Protein AF-A0A951Z0Y0-F1 (afdb_monomer)

pLDDT: mean 89.46, std 5.69, range [64.81, 97.06]

Secondary structure (DSSP, 8-state):
-HHHHHHHHHHHHHHHHHHTSS-TTSHHHHHHHHHHHHHHSSPPPHHHHHHHHHHHHHHHHHHHHHHHHHHHHHHH-

Sequence (77 aa):
LTQYLVFLALISVSLGVLNLLPLPVLDGGHLMYYLWEAVTGKSVSDAWMERLQRGGIAVLLVMMSIALFNDVSRLFG

Radius of gyration: 17.39 Å; Cα contacts (8 Å, |Δi|>4): 39; chains: 1; bounding box: 44×17×53 Å

Foldseek 3Di:
DVVVVVVVVVVVVVVVVVLLPCQLQGPVVVVVQVVVCVVVVDHDDPVVSVVSNVVSVVVVVVVVVVVVVVVVVVVVD

Mean predicted aligned error: 5.75 Å

Structure (mmCIF, N/CA/C/O backbone):
data_AF-A0A951Z0Y0-F1
#
_entry.id   AF-A0A951Z0Y0-F1
#
loop_
_atom_site.group_PDB
_atom_site.id
_atom_site.type_symbol
_atom_site.label_atom_id
_atom_site.label_alt_id
_atom_site.label_comp_id
_atom_site.label_asym_id
_atom_site.label_entity_id
_atom_site.label_seq_id
_atom_site.pdbx_PDB_ins_code
_atom_site.Cartn_x
_atom_site.Cartn_y
_atom_site.Cartn_z
_atom_site.occupancy
_atom_site.B_iso_or_equiv
_atom_site.auth_seq_id
_atom_site.auth_comp_id
_atom_site.auth_asym_id
_atom_site.auth_atom_id
_atom_site.pdbx_PDB_model_num
ATOM 1 N N . LEU A 1 1 ? 26.474 0.482 -10.792 1.00 81.69 1 LEU A N 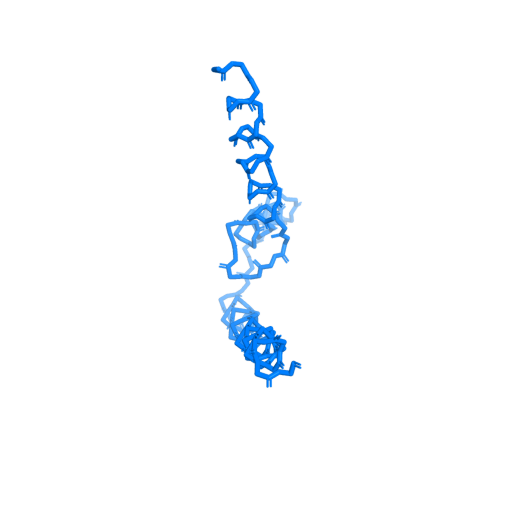1
ATOM 2 C CA . LEU A 1 1 ? 26.115 0.094 -9.407 1.00 81.69 1 LEU A CA 1
ATOM 3 C C . LEU A 1 1 ? 25.154 1.096 -8.766 1.00 81.69 1 LEU A C 1
ATOM 5 O O . LEU A 1 1 ? 24.047 0.704 -8.438 1.00 81.69 1 LEU A O 1
ATOM 9 N N . THR A 1 2 ? 25.504 2.384 -8.670 1.00 91.88 2 THR A N 1
ATOM 10 C CA . THR A 1 2 ? 24.643 3.416 -8.053 1.00 91.88 2 THR A CA 1
ATOM 11 C C . THR A 1 2 ? 23.253 3.525 -8.689 1.00 91.88 2 THR A C 1
ATOM 13 O O . THR A 1 2 ? 22.264 3.511 -7.971 1.00 91.88 2 THR A O 1
ATOM 16 N N . GLN A 1 3 ? 23.143 3.539 -10.025 1.00 93.94 3 GLN A N 1
ATOM 17 C CA . GLN A 1 3 ? 21.828 3.577 -10.687 1.00 93.94 3 GLN A CA 1
ATOM 18 C C . GLN A 1 3 ? 20.983 2.319 -10.443 1.00 93.94 3 GLN A C 1
ATOM 20 O O . GLN A 1 3 ? 19.770 2.417 -10.312 1.00 93.94 3 GLN A O 1
ATOM 25 N N . TYR A 1 4 ? 21.620 1.153 -10.326 1.00 94.50 4 TYR A N 1
ATOM 26 C CA . TYR A 1 4 ? 20.929 -0.092 -9.994 1.00 94.50 4 TYR A CA 1
ATOM 27 C C . TYR A 1 4 ? 20.378 -0.058 -8.562 1.00 94.50 4 TYR A C 1
ATOM 29 O O . TYR A 1 4 ? 19.227 -0.416 -8.340 1.00 94.50 4 TYR A O 1
ATOM 37 N N . LEU A 1 5 ? 21.159 0.453 -7.604 1.00 97.06 5 LEU A N 1
ATOM 38 C CA . LEU A 1 5 ? 20.702 0.640 -6.223 1.00 97.06 5 LEU A CA 1
ATOM 39 C C . LEU A 1 5 ? 19.543 1.638 -6.132 1.00 97.06 5 LEU A C 1
ATOM 41 O O . LEU A 1 5 ? 18.580 1.378 -5.419 1.00 97.06 5 LEU A O 1
ATOM 45 N N . VAL A 1 6 ? 19.600 2.746 -6.879 1.00 97.00 6 VAL A N 1
ATOM 46 C CA . VAL A 1 6 ? 18.500 3.723 -6.936 1.00 97.00 6 VAL A CA 1
ATOM 47 C C . VAL A 1 6 ? 17.244 3.105 -7.552 1.00 97.00 6 VAL A C 1
ATOM 49 O O . VAL A 1 6 ? 16.157 3.292 -7.018 1.00 97.00 6 VAL A O 1
ATOM 52 N N . PHE A 1 7 ? 17.375 2.324 -8.627 1.00 96.75 7 PHE A N 1
ATOM 53 C CA . PHE A 1 7 ? 16.246 1.607 -9.223 1.00 96.75 7 PHE A CA 1
ATOM 54 C C . PHE A 1 7 ? 15.597 0.627 -8.235 1.00 96.75 7 PHE A C 1
ATOM 56 O O . PHE A 1 7 ? 14.382 0.657 -8.050 1.00 96.75 7 PHE A O 1
ATOM 63 N N . LEU A 1 8 ? 16.399 -0.192 -7.546 1.00 96.88 8 LEU A N 1
ATOM 64 C CA . LEU A 1 8 ? 15.892 -1.106 -6.519 1.00 96.88 8 LEU A CA 1
ATOM 65 C C . LEU A 1 8 ? 15.237 -0.364 -5.352 1.00 96.88 8 LEU A C 1
ATOM 67 O O . LEU A 1 8 ? 14.197 -0.799 -4.862 1.00 96.88 8 LEU A O 1
ATOM 71 N N . ALA A 1 9 ? 15.817 0.756 -4.919 1.00 96.69 9 ALA A N 1
ATOM 72 C CA . ALA A 1 9 ? 15.241 1.584 -3.867 1.00 96.69 9 ALA A CA 1
ATOM 73 C C . ALA A 1 9 ? 13.874 2.142 -4.284 1.00 96.69 9 ALA A C 1
ATOM 75 O O . ALA A 1 9 ? 12.935 2.081 -3.496 1.00 96.69 9 ALA A O 1
ATOM 76 N N . LEU A 1 10 ? 13.736 2.616 -5.526 1.00 97.06 10 LEU A N 1
ATOM 77 C CA . LEU A 1 10 ? 12.459 3.093 -6.061 1.00 97.06 10 LEU A CA 1
ATOM 78 C C . LEU A 1 10 ? 11.410 1.978 -6.103 1.00 97.06 10 LEU A C 1
ATOM 80 O O . LEU A 1 10 ? 10.318 2.177 -5.585 1.00 97.06 10 LEU A O 1
ATOM 84 N N . ILE A 1 11 ? 11.752 0.799 -6.638 1.00 96.31 11 ILE A N 1
ATOM 85 C CA . ILE A 1 11 ? 10.856 -0.372 -6.648 1.00 96.31 11 ILE A CA 1
ATOM 86 C C . ILE A 1 11 ? 10.416 -0.715 -5.218 1.00 96.31 11 ILE A C 1
ATOM 88 O O . ILE A 1 11 ? 9.226 -0.879 -4.959 1.00 96.31 11 ILE A O 1
ATOM 92 N N . SER A 1 12 ? 11.367 -0.785 -4.284 1.00 96.06 12 SER A N 1
ATOM 93 C CA . SER A 1 12 ? 11.108 -1.125 -2.882 1.00 96.06 12 SER A CA 1
ATOM 94 C C . SER A 1 12 ? 10.177 -0.115 -2.207 1.00 96.06 12 SER A C 1
ATOM 96 O O . SER A 1 12 ? 9.189 -0.505 -1.589 1.00 96.06 12 SER A O 1
ATOM 98 N N . VAL A 1 13 ? 10.429 1.187 -2.384 1.00 95.31 13 VAL A N 1
ATOM 99 C CA . VAL A 1 13 ? 9.564 2.252 -1.853 1.00 95.31 13 VAL A CA 1
ATOM 100 C C . VAL A 1 13 ? 8.179 2.197 -2.490 1.00 95.31 13 VAL A C 1
ATOM 102 O O . VAL A 1 13 ? 7.188 2.293 -1.773 1.00 95.31 13 VAL A O 1
ATOM 105 N N . SER A 1 14 ? 8.078 2.000 -3.807 1.00 94.50 14 SER A N 1
ATOM 106 C CA . SER A 1 14 ? 6.786 1.870 -4.489 1.00 94.50 14 SER A CA 1
ATOM 107 C C . SER A 1 14 ? 5.977 0.686 -3.960 1.00 94.50 14 SER A C 1
ATOM 109 O O . SER A 1 14 ? 4.798 0.852 -3.658 1.00 94.50 14 SER A O 1
ATOM 111 N N . LEU A 1 15 ? 6.602 -0.481 -3.786 1.00 91.81 15 LEU A N 1
ATOM 112 C CA . LEU A 1 15 ? 5.946 -1.654 -3.202 1.00 91.81 15 LEU A CA 1
ATOM 113 C C . LEU A 1 15 ? 5.558 -1.420 -1.739 1.00 91.81 15 LEU A C 1
ATOM 115 O O . LEU A 1 15 ? 4.449 -1.767 -1.345 1.00 91.81 15 LEU A O 1
ATOM 119 N N . GLY A 1 16 ? 6.428 -0.780 -0.953 1.00 91.44 16 GLY A N 1
ATOM 120 C CA . GLY A 1 16 ? 6.131 -0.406 0.429 1.00 91.44 16 GLY A CA 1
ATOM 121 C C . GLY A 1 16 ? 4.918 0.521 0.532 1.00 91.44 16 GLY A C 1
ATOM 122 O O . GLY A 1 16 ? 4.019 0.267 1.328 1.00 91.44 16 GLY A O 1
ATOM 123 N N . VAL A 1 17 ? 4.843 1.554 -0.313 1.00 92.12 17 VAL A N 1
ATOM 124 C CA . VAL A 1 17 ? 3.692 2.471 -0.365 1.00 92.12 17 VAL A CA 1
ATOM 125 C C . VAL A 1 17 ? 2.418 1.737 -0.779 1.00 92.12 17 VAL A C 1
ATOM 127 O O . VAL A 1 17 ? 1.385 1.933 -0.145 1.00 92.12 17 VAL A O 1
ATOM 130 N N . LEU A 1 18 ? 2.483 0.875 -1.801 1.00 89.44 18 LEU A N 1
ATOM 131 C CA . LEU A 1 18 ? 1.333 0.086 -2.249 1.00 89.44 18 LEU A CA 1
ATOM 132 C C . LEU A 1 18 ? 0.829 -0.864 -1.154 1.00 89.44 18 LEU A C 1
ATOM 134 O O . LEU A 1 18 ? -0.375 -0.908 -0.915 1.00 89.44 18 LEU A O 1
ATOM 138 N N . ASN A 1 19 ? 1.723 -1.566 -0.451 1.00 89.19 19 ASN A N 1
ATOM 139 C CA . ASN A 1 19 ? 1.346 -2.480 0.633 1.00 89.19 19 ASN A CA 1
ATOM 140 C C . ASN A 1 19 ? 0.763 -1.760 1.850 1.00 89.19 19 ASN A C 1
ATOM 142 O O . ASN A 1 19 ? -0.036 -2.353 2.563 1.00 89.19 19 ASN A O 1
ATOM 146 N N . LEU A 1 20 ? 1.122 -0.496 2.085 1.00 88.44 20 LEU A N 1
ATOM 147 C CA . LEU A 1 20 ? 0.563 0.318 3.168 1.00 88.44 20 LEU A CA 1
ATOM 148 C C . LEU A 1 20 ? -0.787 0.959 2.823 1.00 88.44 20 LEU A C 1
ATOM 150 O O . LEU A 1 20 ? -1.403 1.574 3.696 1.00 88.44 20 LEU A O 1
ATOM 154 N N . LEU A 1 21 ? -1.273 0.824 1.584 1.00 88.06 21 LEU A N 1
ATOM 155 C CA . LEU A 1 21 ? -2.614 1.283 1.236 1.00 88.06 21 LEU A CA 1
ATOM 156 C C . LEU A 1 21 ? -3.669 0.540 2.075 1.00 88.06 21 LEU A C 1
ATOM 158 O O . LEU A 1 21 ? -3.505 -0.652 2.350 1.00 88.06 21 LEU A O 1
ATOM 162 N N . PRO A 1 22 ? -4.776 1.207 2.451 1.00 80.06 22 PRO A N 1
ATOM 163 C CA . PRO A 1 22 ? -5.840 0.630 3.272 1.00 80.06 22 PRO A CA 1
ATOM 164 C C . PRO A 1 22 ? -6.719 -0.327 2.450 1.00 80.06 22 PRO A C 1
ATOM 166 O O . PRO A 1 22 ? -7.916 -0.113 2.260 1.00 80.06 22 PRO A O 1
ATOM 169 N N . LEU A 1 23 ? -6.109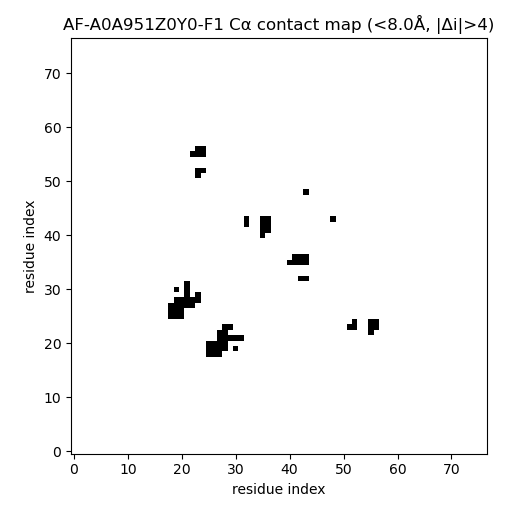 -1.383 1.915 1.00 83.31 23 LEU A N 1
ATOM 170 C CA . LEU A 1 23 ? -6.771 -2.449 1.179 1.00 83.31 23 LEU A CA 1
ATOM 171 C C . LEU A 1 23 ? -6.826 -3.694 2.077 1.00 83.31 23 LEU A C 1
ATOM 173 O O . LEU A 1 23 ? -5.785 -4.096 2.589 1.00 83.31 23 LEU A O 1
ATOM 177 N N . PRO A 1 24 ? -7.993 -4.345 2.255 1.00 73.50 24 PRO A N 1
ATOM 178 C CA . PRO A 1 24 ? -8.202 -5.398 3.266 1.00 73.50 24 PRO A CA 1
ATOM 179 C C . PRO A 1 24 ? -7.285 -6.623 3.154 1.00 73.50 24 PRO A C 1
ATOM 181 O O . PRO A 1 24 ? -7.224 -7.431 4.072 1.00 73.50 24 PRO A O 1
ATOM 184 N N . VAL A 1 25 ? -6.648 -6.793 1.999 1.00 79.69 25 VAL A N 1
ATOM 185 C CA . VAL A 1 25 ? -5.821 -7.947 1.624 1.00 79.69 25 VAL A CA 1
ATOM 186 C C . VAL A 1 25 ? -4.324 -7.615 1.649 1.00 79.69 25 VAL A C 1
ATOM 188 O O . VAL A 1 25 ? -3.505 -8.512 1.484 1.00 79.69 25 VAL A O 1
ATOM 191 N N . LEU A 1 26 ? -3.981 -6.336 1.828 1.00 83.38 26 LEU A N 1
ATOM 192 C CA . LEU A 1 26 ? -2.616 -5.833 1.968 1.00 83.38 26 LEU A CA 1
ATOM 193 C C . LEU A 1 26 ? -2.308 -5.553 3.444 1.00 83.38 26 LEU A C 1
ATOM 195 O O . LEU A 1 26 ? -3.218 -5.357 4.253 1.00 83.38 26 LEU A O 1
ATOM 199 N N . ASP A 1 27 ? -1.020 -5.467 3.777 1.00 85.94 27 ASP A N 1
ATOM 200 C CA . ASP A 1 27 ? -0.540 -5.198 5.142 1.00 85.94 27 ASP A CA 1
ATOM 201 C C . ASP A 1 27 ? -1.142 -3.904 5.736 1.00 85.94 27 ASP A C 1
ATOM 203 O O . ASP A 1 27 ? -1.459 -3.828 6.926 1.00 85.94 27 ASP A O 1
ATOM 207 N N . GLY A 1 28 ? -1.384 -2.893 4.898 1.00 84.56 28 GLY A N 1
ATOM 208 C CA . GLY A 1 28 ? -2.021 -1.626 5.257 1.00 84.56 28 GLY A CA 1
ATOM 209 C C . GLY A 1 28 ? -3.493 -1.748 5.660 1.00 84.56 28 GLY A C 1
ATOM 210 O O . GLY A 1 28 ? -3.986 -0.921 6.427 1.00 84.56 28 GLY A O 1
ATOM 211 N N . GLY A 1 29 ? -4.193 -2.802 5.227 1.00 84.50 29 GLY A N 1
ATOM 212 C CA . GLY A 1 29 ? -5.538 -3.122 5.708 1.00 84.50 29 GLY A CA 1
ATOM 213 C C . GLY A 1 29 ? -5.535 -3.450 7.199 1.00 84.50 29 GLY A C 1
ATOM 214 O O . GLY A 1 29 ? -6.342 -2.908 7.952 1.00 84.50 29 GLY A O 1
ATOM 215 N N . HIS A 1 30 ? -4.568 -4.255 7.647 1.00 84.31 30 HIS A N 1
ATOM 216 C CA . HIS A 1 30 ? -4.378 -4.552 9.068 1.00 84.31 30 HIS A CA 1
ATOM 217 C C . HIS A 1 30 ? -3.999 -3.307 9.867 1.00 84.31 30 HIS A C 1
ATOM 219 O O . HIS A 1 30 ? -4.579 -3.052 10.924 1.00 84.31 30 HIS A O 1
ATOM 225 N N . LEU A 1 31 ? -3.094 -2.488 9.322 1.00 86.69 31 LEU A N 1
ATOM 226 C CA . LEU A 1 31 ? -2.721 -1.212 9.928 1.00 86.69 31 LEU A CA 1
ATOM 227 C C . LEU A 1 31 ? -3.935 -0.292 10.115 1.00 86.69 31 LEU A C 1
ATOM 229 O O . LEU A 1 31 ? -4.080 0.312 11.174 1.00 86.69 31 LEU A O 1
ATOM 233 N N . MET A 1 32 ? -4.832 -0.213 9.129 1.00 87.56 32 MET A N 1
ATOM 234 C CA . MET A 1 32 ? -6.065 0.572 9.229 1.00 87.56 32 MET A CA 1
ATOM 235 C C . MET A 1 32 ? -6.949 0.108 10.395 1.00 87.56 32 MET A C 1
ATOM 237 O O . MET A 1 32 ? -7.470 0.949 11.127 1.00 87.56 32 MET A O 1
ATOM 241 N N . TYR A 1 33 ? -7.100 -1.203 10.605 1.00 85.81 33 TYR A N 1
ATOM 242 C CA . TYR A 1 33 ? -7.881 -1.722 11.733 1.00 85.81 33 TYR A CA 1
ATOM 243 C C . TYR A 1 33 ? -7.227 -1.417 13.079 1.00 85.81 33 TYR A C 1
ATOM 245 O O . TYR A 1 33 ? -7.925 -1.028 14.011 1.00 85.81 33 TYR A O 1
ATOM 253 N N . TYR A 1 34 ? -5.899 -1.522 13.170 1.00 86.25 34 TYR A N 1
ATOM 254 C CA . TYR A 1 34 ? -5.173 -1.166 14.390 1.00 86.25 34 TYR A CA 1
ATOM 255 C C . TYR A 1 34 ? -5.228 0.331 14.681 1.00 86.25 34 TYR A C 1
ATOM 257 O O . TYR A 1 34 ? -5.394 0.721 15.832 1.00 86.25 34 TYR A O 1
ATOM 265 N N . LEU A 1 35 ? -5.141 1.183 13.655 1.00 87.38 35 LEU A N 1
ATOM 266 C CA . LEU A 1 35 ? -5.335 2.625 13.804 1.00 87.38 35 LEU A CA 1
ATOM 267 C C . LEU A 1 35 ? -6.756 2.937 14.277 1.00 87.38 35 LEU A C 1
ATOM 269 O O . LEU A 1 35 ? -6.939 3.749 15.182 1.00 87.38 35 LEU A O 1
ATOM 273 N N . TRP A 1 36 ? -7.760 2.265 13.711 1.00 87.44 36 TRP A N 1
ATOM 274 C CA . TRP A 1 36 ? -9.143 2.396 14.156 1.00 87.44 36 TRP A CA 1
ATOM 275 C C . TRP A 1 36 ? -9.314 1.982 15.621 1.00 87.44 36 TRP A C 1
ATOM 277 O O . TRP A 1 36 ? -9.940 2.705 16.398 1.00 87.44 36 TRP A O 1
ATOM 287 N N . GLU A 1 37 ? -8.739 0.850 16.012 1.00 90.44 37 GLU A N 1
ATOM 288 C CA . GLU A 1 37 ? -8.773 0.355 17.386 1.00 90.44 37 GLU A CA 1
ATOM 289 C C . GLU A 1 37 ? -8.036 1.297 18.346 1.00 90.44 37 GLU A C 1
ATOM 291 O O . GLU A 1 37 ? -8.566 1.608 19.409 1.00 90.44 37 GLU A O 1
ATOM 296 N N . ALA A 1 38 ? -6.880 1.836 17.951 1.00 89.94 38 ALA A N 1
ATOM 297 C CA . ALA A 1 38 ? -6.116 2.797 18.745 1.00 89.94 38 ALA A CA 1
ATOM 298 C C . ALA A 1 38 ? -6.873 4.118 18.968 1.00 89.94 38 ALA A C 1
ATOM 300 O O . ALA A 1 38 ? -6.789 4.698 20.048 1.00 89.94 38 ALA A O 1
ATOM 301 N N . VAL A 1 39 ? -7.627 4.589 17.967 1.00 92.19 39 VAL A N 1
ATOM 302 C CA . VAL A 1 39 ? -8.427 5.824 18.065 1.00 92.19 39 VAL A CA 1
ATOM 303 C C . VAL A 1 39 ? -9.734 5.596 18.828 1.00 92.19 39 VAL A C 1
ATOM 305 O O . VAL A 1 39 ? -10.146 6.441 19.620 1.00 92.19 39 VAL A O 1
ATOM 308 N N . THR A 1 40 ? -10.404 4.466 18.593 1.00 89.00 40 THR A N 1
ATOM 309 C CA . THR A 1 40 ? -11.774 4.216 19.082 1.00 89.00 40 THR A CA 1
ATOM 310 C C . THR A 1 40 ? -11.804 3.407 20.383 1.00 89.00 40 THR A C 1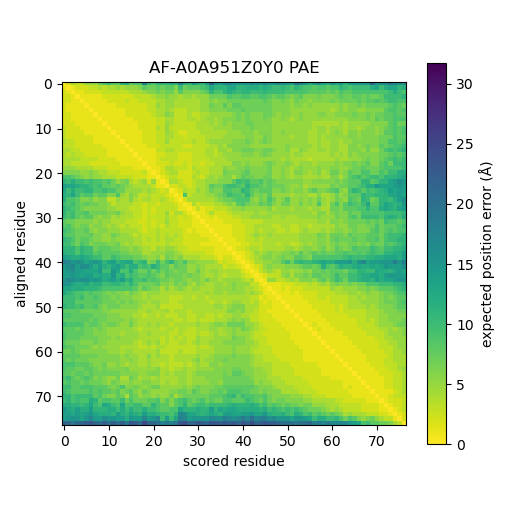
ATOM 312 O O . THR A 1 40 ? -12.837 3.349 21.052 1.00 89.00 40 THR A O 1
ATOM 315 N N . GLY A 1 41 ? -10.699 2.744 20.739 1.00 87.69 41 GLY A N 1
ATOM 316 C CA . GLY A 1 41 ? -10.595 1.817 21.872 1.00 87.69 41 GLY A CA 1
ATOM 317 C C . GLY A 1 41 ? -11.452 0.554 21.726 1.00 87.69 41 GLY A C 1
ATOM 318 O O . GLY A 1 41 ? -11.680 -0.154 22.704 1.00 87.69 41 GLY A O 1
ATOM 319 N N . LYS A 1 42 ? -11.989 0.298 20.527 1.00 83.88 42 LYS A N 1
ATOM 320 C CA . LYS A 1 42 ? -12.897 -0.813 20.228 1.00 83.88 42 LYS A CA 1
ATOM 321 C C . LYS A 1 42 ? -12.357 -1.603 19.049 1.00 83.88 42 LYS A C 1
ATOM 323 O O . LYS A 1 42 ? -12.057 -1.016 18.008 1.00 83.88 42 LYS A O 1
ATOM 328 N N . SER A 1 43 ? -12.307 -2.921 19.202 1.00 82.88 43 SER A N 1
ATOM 329 C CA . SER A 1 43 ? -11.967 -3.822 18.110 1.00 82.88 43 SER A CA 1
ATOM 330 C C . SER A 1 43 ? -13.030 -3.767 17.010 1.00 82.88 43 SER A C 1
ATOM 332 O O . SER A 1 43 ? -14.229 -3.586 17.256 1.00 82.88 43 SER A O 1
ATOM 334 N N . VAL A 1 44 ? -12.582 -3.903 15.763 1.00 81.94 44 VAL A N 1
ATOM 335 C CA . VAL A 1 44 ? -13.481 -4.097 14.623 1.00 81.94 44 VAL A CA 1
ATOM 336 C C . VAL A 1 44 ? -14.123 -5.476 14.768 1.00 81.94 44 VAL A C 1
ATOM 338 O O . VAL A 1 44 ? -13.436 -6.456 15.024 1.00 81.94 44 VAL A O 1
ATOM 341 N N . SER A 1 45 ? -15.444 -5.561 14.616 1.00 86.00 45 SER A N 1
ATOM 342 C CA . SER A 1 45 ? -16.157 -6.841 14.693 1.00 86.00 45 SER A CA 1
ATOM 343 C C . SER A 1 45 ? -15.661 -7.822 13.625 1.00 86.00 45 SER A C 1
ATOM 345 O O . SER A 1 45 ? -15.563 -7.467 12.448 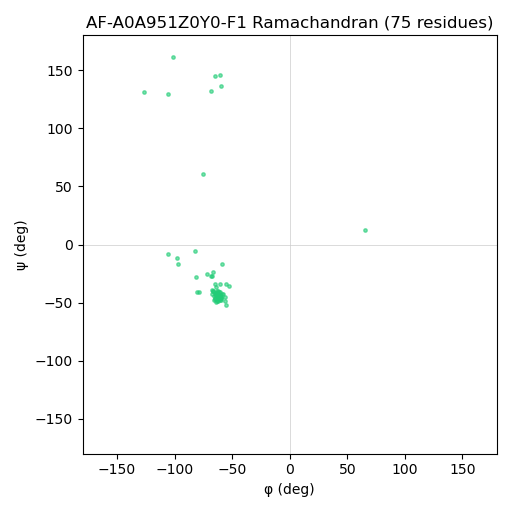1.00 86.00 45 SER A O 1
ATOM 347 N N . ASP A 1 46 ? -15.455 -9.080 14.021 1.00 84.50 46 ASP A N 1
ATOM 348 C CA . ASP A 1 46 ? -15.021 -10.170 13.133 1.00 84.50 46 ASP A CA 1
ATOM 349 C C . ASP A 1 46 ? -15.916 -10.316 11.891 1.00 84.50 46 ASP A C 1
ATOM 351 O O . ASP A 1 46 ? -15.447 -10.557 10.781 1.00 84.50 46 ASP A O 1
ATOM 355 N N . ALA A 1 47 ? -17.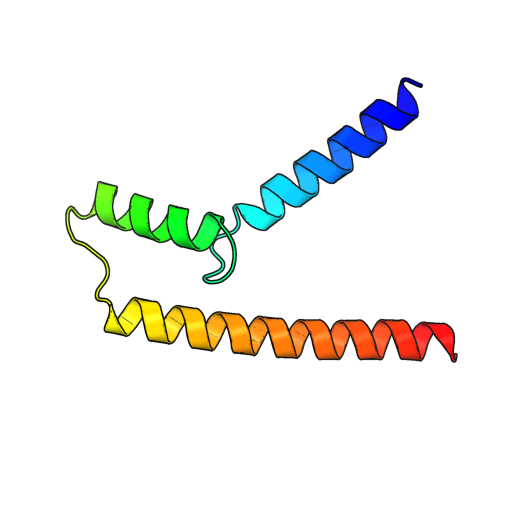220 -10.073 12.046 1.00 87.19 47 ALA A N 1
ATOM 356 C CA . ALA A 1 47 ? -18.191 -10.153 10.960 1.00 87.19 47 ALA A CA 1
ATOM 357 C C . ALA A 1 47 ? -18.012 -9.046 9.901 1.00 87.19 47 ALA A C 1
ATOM 359 O O . ALA A 1 47 ? -18.410 -9.228 8.745 1.00 87.19 47 ALA A O 1
ATOM 360 N N . TRP A 1 48 ? -17.461 -7.892 10.290 1.00 84.88 48 TRP A N 1
ATOM 361 C CA . TRP A 1 48 ? -17.086 -6.817 9.368 1.00 84.88 48 TRP A CA 1
ATOM 362 C C . TRP A 1 48 ? -15.737 -7.103 8.713 1.00 84.88 48 TRP A C 1
ATOM 364 O O . TRP A 1 48 ? -15.613 -6.917 7.503 1.00 84.88 48 TRP A O 1
ATOM 374 N N . MET A 1 49 ? -14.780 -7.625 9.484 1.00 85.19 49 MET A N 1
ATOM 375 C CA . MET A 1 49 ? -13.465 -8.053 8.999 1.00 85.19 49 MET A CA 1
ATOM 376 C C . MET A 1 49 ? -13.591 -9.063 7.853 1.00 85.19 49 MET A C 1
ATOM 378 O O . MET A 1 49 ? -13.070 -8.850 6.758 1.00 85.19 49 MET A O 1
ATOM 382 N N . GLU A 1 50 ? -14.371 -10.123 8.071 1.00 87.56 50 GLU A N 1
ATOM 383 C CA . GLU A 1 50 ? -14.581 -11.195 7.097 1.00 87.56 50 GLU A CA 1
ATOM 384 C C . GLU A 1 50 ? -15.267 -10.688 5.818 1.00 87.56 50 GLU A C 1
ATOM 386 O O . GLU A 1 50 ? -14.896 -11.071 4.705 1.00 87.56 50 GLU A O 1
ATOM 391 N N . ARG A 1 51 ? -16.249 -9.784 5.954 1.00 89.25 51 ARG A N 1
ATOM 392 C CA . ARG A 1 51 ? -16.930 -9.160 4.809 1.00 89.25 51 ARG A CA 1
ATOM 393 C C . ARG A 1 51 ? -15.980 -8.292 3.991 1.00 89.25 51 ARG A C 1
ATOM 395 O O . ARG A 1 51 ? -15.975 -8.406 2.765 1.00 89.25 51 ARG A O 1
ATOM 402 N N . LEU A 1 52 ? -15.179 -7.452 4.651 1.00 86.56 52 LEU A N 1
ATOM 403 C CA . LEU A 1 52 ? -14.231 -6.564 3.976 1.00 86.56 52 LEU A CA 1
ATOM 404 C C . LEU A 1 52 ? -13.128 -7.367 3.281 1.00 86.56 52 LEU A C 1
ATOM 406 O O . LEU A 1 52 ? -12.781 -7.069 2.142 1.00 86.56 52 LEU A O 1
ATOM 410 N N . GLN A 1 53 ? -12.638 -8.431 3.921 1.00 88.44 53 GLN A N 1
ATOM 411 C CA . GLN A 1 53 ? -11.622 -9.313 3.354 1.00 88.44 53 GLN A CA 1
ATOM 412 C C . GLN A 1 53 ? -12.139 -10.072 2.127 1.00 88.44 53 GLN A C 1
ATOM 414 O O . GLN A 1 53 ? -11.489 -10.058 1.082 1.00 88.44 53 GLN A O 1
ATOM 419 N N . ARG A 1 54 ? -13.336 -10.673 2.202 1.00 90.88 54 ARG A N 1
ATOM 420 C CA . ARG A 1 54 ? -13.961 -11.341 1.044 1.00 90.88 54 ARG A CA 1
ATOM 421 C C . ARG A 1 54 ? -14.215 -10.372 -0.108 1.00 90.88 54 ARG A C 1
ATOM 423 O O . ARG A 1 54 ? -13.915 -10.703 -1.253 1.00 90.88 54 ARG A O 1
ATOM 430 N N . GLY A 1 55 ? -14.724 -9.175 0.193 1.00 91.19 55 GLY A N 1
ATOM 431 C CA . GLY A 1 55 ? -14.911 -8.117 -0.802 1.00 91.19 55 GLY A CA 1
ATOM 432 C C . GLY A 1 55 ? -13.590 -7.677 -1.436 1.00 91.19 55 GLY A C 1
ATOM 433 O O . GLY A 1 55 ? -13.493 -7.594 -2.657 1.00 91.19 55 GLY A O 1
ATOM 434 N N . GLY A 1 56 ? -12.551 -7.470 -0.622 1.00 88.44 56 GLY A N 1
ATOM 435 C CA . GLY A 1 56 ? -11.215 -7.089 -1.080 1.00 88.44 56 GLY A CA 1
ATOM 436 C C . GLY A 1 56 ? -10.583 -8.133 -1.999 1.00 88.44 56 GLY A C 1
ATOM 437 O O . GLY A 1 56 ? -10.078 -7.781 -3.063 1.00 88.44 56 GLY A O 1
ATOM 438 N N . ILE A 1 57 ? -10.672 -9.419 -1.643 1.00 91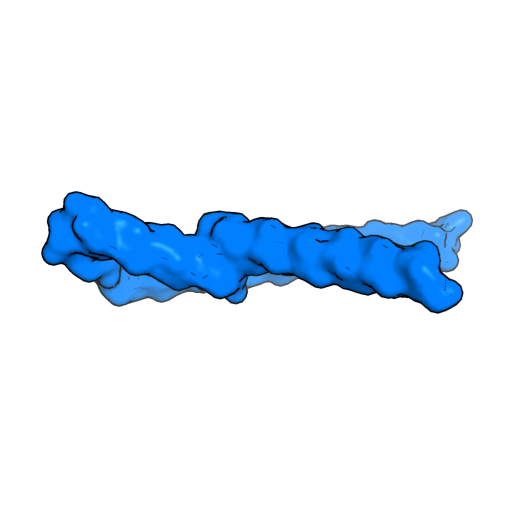.12 57 ILE A N 1
ATOM 439 C CA . ILE A 1 57 ? -10.188 -10.521 -2.490 1.00 91.12 57 ILE A CA 1
ATOM 440 C C . ILE A 1 57 ? -10.950 -10.559 -3.818 1.00 91.12 57 ILE A C 1
ATOM 442 O O . ILE A 1 57 ? -10.330 -10.687 -4.870 1.00 91.12 57 ILE A O 1
ATOM 446 N N . ALA A 1 58 ? -12.278 -10.412 -3.795 1.00 93.31 58 ALA A N 1
ATOM 447 C CA . ALA A 1 58 ? -13.075 -10.398 -5.019 1.00 93.31 58 ALA A CA 1
ATOM 448 C C . ALA A 1 58 ? -12.662 -9.251 -5.959 1.00 93.31 58 ALA A C 1
ATOM 450 O O . ALA A 1 58 ? -12.460 -9.479 -7.151 1.00 93.31 58 ALA A O 1
ATOM 451 N N . VAL A 1 59 ? -12.471 -8.040 -5.423 1.00 90.88 59 VAL A N 1
ATOM 452 C CA . VAL A 1 59 ? -12.001 -6.880 -6.200 1.00 90.88 59 VAL A CA 1
ATOM 453 C C . VAL A 1 59 ? -10.602 -7.121 -6.769 1.00 90.88 59 VAL A C 1
ATOM 455 O O . VA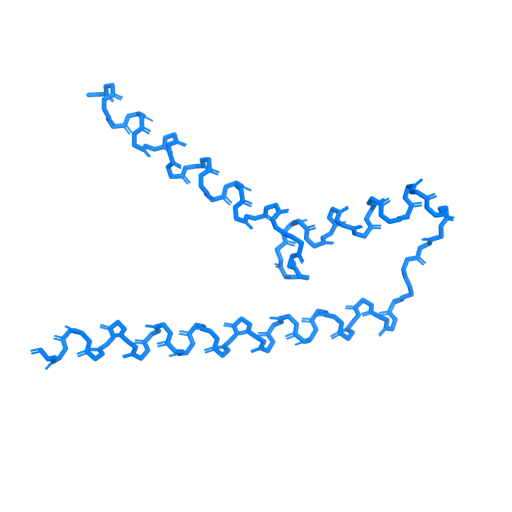L A 1 59 ? -10.385 -6.870 -7.954 1.00 90.88 59 VAL A O 1
ATOM 458 N N . LEU A 1 60 ? -9.672 -7.653 -5.967 1.00 89.94 60 LEU A N 1
ATOM 459 C CA . LEU A 1 60 ? -8.326 -7.990 -6.441 1.00 89.94 60 LEU A CA 1
ATOM 460 C C . LEU A 1 60 ? -8.361 -9.005 -7.581 1.00 89.94 60 LEU A C 1
ATOM 462 O O . LEU A 1 60 ? -7.707 -8.790 -8.595 1.00 89.94 60 LEU A O 1
ATOM 466 N N . LEU A 1 61 ? -9.145 -10.076 -7.454 1.00 93.12 61 LEU A N 1
ATOM 467 C CA . LEU A 1 61 ? -9.264 -11.092 -8.502 1.00 93.12 61 LEU A CA 1
ATOM 468 C C . LEU A 1 61 ? -9.814 -10.505 -9.804 1.00 93.12 61 LEU A C 1
ATOM 470 O O . LEU A 1 61 ? -9.306 -10.823 -10.881 1.00 93.12 61 LEU A O 1
ATOM 474 N N . VAL A 1 62 ? -10.811 -9.620 -9.720 1.00 94.44 62 VAL A N 1
ATOM 475 C CA . VAL A 1 62 ? -11.356 -8.920 -10.893 1.00 94.44 62 VAL A CA 1
ATOM 476 C C . VAL A 1 62 ? -10.287 -8.041 -11.535 1.00 94.44 62 VAL A C 1
ATOM 478 O O . VAL A 1 62 ? -10.062 -8.135 -12.741 1.00 94.44 62 VAL A O 1
ATOM 481 N N . MET A 1 63 ? -9.582 -7.232 -10.742 1.00 92.12 63 MET A N 1
ATOM 482 C CA . MET A 1 63 ? -8.504 -6.379 -11.246 1.00 92.12 63 MET A CA 1
ATOM 483 C C . MET A 1 63 ? -7.376 -7.185 -11.889 1.00 92.12 63 MET A C 1
ATOM 485 O O . MET A 1 63 ? -6.941 -6.844 -12.985 1.00 92.12 63 MET A O 1
ATOM 489 N N . MET A 1 64 ? -6.929 -8.266 -11.244 1.00 92.19 64 MET A N 1
ATOM 490 C CA . MET A 1 64 ? -5.908 -9.163 -11.786 1.00 92.19 64 MET A CA 1
ATOM 491 C C . MET A 1 64 ? -6.360 -9.797 -13.099 1.00 92.19 64 MET A C 1
ATOM 493 O O . MET A 1 64 ? -5.571 -9.877 -14.033 1.00 92.19 64 MET A O 1
ATOM 497 N N . SER A 1 65 ? -7.627 -10.205 -13.196 1.00 96.12 65 SER A N 1
ATOM 498 C CA . SER A 1 65 ? -8.180 -10.787 -14.423 1.00 96.12 65 SER A CA 1
ATOM 499 C C . SER A 1 65 ? -8.185 -9.777 -15.572 1.00 96.12 65 SER A C 1
ATOM 501 O O . SER A 1 65 ? -7.786 -10.111 -16.685 1.00 96.12 65 SER A O 1
ATOM 503 N N . ILE A 1 66 ? -8.579 -8.527 -15.299 1.00 96.00 66 ILE A N 1
ATOM 504 C CA . ILE A 1 66 ? -8.557 -7.437 -16.285 1.00 96.00 66 ILE A CA 1
ATOM 505 C C . ILE A 1 66 ? -7.118 -7.116 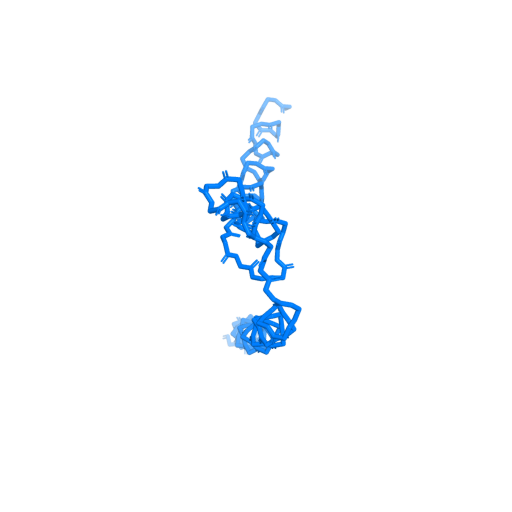-16.704 1.00 96.00 66 ILE A C 1
ATOM 507 O O . ILE A 1 66 ? -6.840 -7.002 -17.895 1.00 96.00 66 ILE A O 1
ATOM 511 N N . ALA A 1 67 ? -6.199 -6.989 -15.743 1.00 94.62 67 ALA A N 1
ATOM 512 C CA . ALA A 1 67 ? -4.791 -6.715 -16.016 1.00 94.62 67 ALA A CA 1
ATOM 513 C C . ALA A 1 67 ? -4.166 -7.824 -16.873 1.00 94.62 67 ALA A C 1
ATOM 515 O O . ALA A 1 67 ? -3.577 -7.530 -17.907 1.00 94.62 67 ALA A O 1
ATOM 516 N N . LEU A 1 68 ? -4.391 -9.091 -16.510 1.00 94.94 68 LEU A N 1
ATOM 517 C CA . LEU A 1 68 ? -3.907 -10.240 -17.271 1.00 94.94 68 LEU A CA 1
ATOM 518 C C . LEU A 1 68 ? -4.486 -10.264 -18.689 1.00 94.94 68 LEU A C 1
ATOM 520 O O . LEU A 1 68 ? -3.746 -10.496 -19.640 1.00 94.94 68 LEU A O 1
ATOM 524 N N . PHE A 1 69 ? -5.787 -10.004 -18.851 1.00 95.31 69 PHE A N 1
ATOM 525 C CA . PHE A 1 69 ? -6.410 -9.920 -20.173 1.00 95.31 69 PHE A CA 1
ATOM 526 C C . PHE A 1 69 ? -5.781 -8.811 -21.025 1.00 95.31 69 PHE A C 1
ATOM 528 O O . PHE A 1 69 ? -5.475 -9.037 -22.194 1.00 95.31 69 PHE A O 1
ATOM 535 N N . ASN A 1 70 ? -5.539 -7.638 -20.437 1.00 95.44 70 ASN A N 1
ATOM 536 C CA . ASN A 1 70 ? -4.901 -6.518 -21.124 1.00 95.44 70 ASN A CA 1
ATOM 537 C C . ASN A 1 70 ? -3.449 -6.832 -21.507 1.00 95.44 70 ASN A C 1
ATOM 539 O O . ASN A 1 70 ? -3.049 -6.556 -22.637 1.00 95.44 70 ASN A O 1
ATOM 543 N N . ASP A 1 71 ? -2.678 -7.436 -20.603 1.00 93.50 71 ASP A N 1
ATOM 544 C CA . ASP A 1 71 ? -1.288 -7.828 -20.851 1.00 93.50 71 ASP A CA 1
ATOM 545 C C . ASP A 1 71 ? -1.203 -8.870 -21.973 1.00 93.50 71 ASP A C 1
ATOM 547 O O . ASP A 1 71 ? -0.397 -8.734 -22.892 1.00 93.50 71 ASP A O 1
ATOM 551 N N . VAL A 1 72 ? -2.092 -9.869 -21.953 1.00 94.56 72 VAL A N 1
ATOM 552 C CA . VAL A 1 72 ? -2.208 -10.893 -22.999 1.00 94.56 72 VAL A CA 1
ATOM 553 C C . VAL A 1 72 ? -2.631 -10.271 -24.330 1.00 94.56 72 VAL A C 1
ATOM 555 O O . VAL A 1 72 ? -1.981 -10.502 -25.348 1.00 94.56 72 VAL A O 1
ATOM 558 N N . SER A 1 73 ? -3.676 -9.441 -24.341 1.00 93.56 73 SER A N 1
ATOM 559 C CA . SER A 1 73 ? -4.145 -8.768 -25.558 1.00 93.56 73 SER A CA 1
ATOM 560 C C . SER A 1 73 ? -3.073 -7.867 -26.167 1.00 93.56 73 SER A C 1
ATOM 562 O O . SER A 1 73 ? -3.009 -7.753 -27.387 1.00 93.56 73 SER A O 1
ATOM 564 N N . ARG A 1 74 ? -2.231 -7.239 -25.339 1.00 92.75 74 ARG A N 1
ATOM 565 C CA . ARG A 1 74 ? -1.105 -6.412 -25.789 1.00 92.75 74 ARG A CA 1
ATOM 566 C C . ARG A 1 74 ? 0.046 -7.236 -26.372 1.00 92.75 74 ARG A C 1
ATOM 568 O O . ARG A 1 74 ? 0.820 -6.702 -27.152 1.00 92.75 74 ARG A O 1
ATOM 575 N N . LEU A 1 75 ? 0.193 -8.498 -25.974 1.00 90.50 75 LEU A N 1
ATOM 576 C CA . LEU A 1 75 ? 1.215 -9.399 -26.519 1.00 90.50 75 LEU A CA 1
ATOM 577 C C . LEU A 1 75 ? 0.798 -10.031 -27.857 1.00 90.50 75 LEU A C 1
ATOM 579 O O . LEU A 1 75 ? 1.672 -10.393 -28.641 1.00 90.50 75 LEU A O 1
ATOM 583 N N . PHE A 1 76 ? -0.508 -10.193 -28.101 1.00 84.75 76 PHE A N 1
ATOM 584 C CA . PHE A 1 76 ? -1.053 -10.810 -29.320 1.00 84.75 76 PHE A CA 1
ATOM 585 C C . PHE A 1 76 ? -1.519 -9.815 -30.398 1.00 84.75 76 PHE A C 1
ATOM 587 O O . PHE A 1 76 ? -1.812 -10.249 -31.514 1.00 84.75 76 PHE A O 1
ATOM 594 N N . GLY A 1 77 ? -1.615 -8.523 -30.077 1.00 64.81 77 GLY A N 1
ATOM 595 C CA . GLY A 1 77 ? -1.865 -7.431 -31.029 1.00 64.81 77 GLY A CA 1
ATOM 596 C C . GLY A 1 77 ? -0.585 -6.700 -31.400 1.00 64.81 77 GLY A C 1
ATOM 597 O O . GLY A 1 77 ? -0.511 -6.230 -32.555 1.00 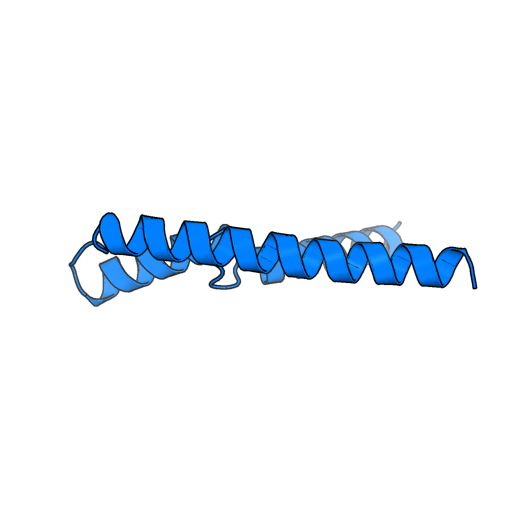64.81 77 GLY A O 1
#

Solvent-accessible surface area (backbone atoms only — not comparable to full-atom values): 4250 Å² total; per-residue (Å²): 108,70,68,56,53,51,51,52,49,50,54,50,50,51,50,52,55,59,35,53,37,80,39,58,80,35,69,13,20,56,50,48,52,52,52,47,22,72,75,67,77,45,79,80,54,67,75,55,53,54,51,46,34,55,51,36,50,53,51,49,53,52,50,51,51,52,51,51,50,51,56,52,53,64,73,76,104